Protein AF-A0A944BSY1-F1 (afdb_monomer_lite)

pLDDT: mean 86.08, std 9.15, range [47.28, 94.69]

Foldseek 3Di:
DDDPPDLVVVVFKDKADPPDQVVLVVVLVVQVVCCVPVVRFWQEWECEPNSNIIMTGDDPVDRNVHYYYHD

Structure (mmCIF, N/CA/C/O backbone):
data_AF-A0A944BSY1-F1
#
_entry.id   AF-A0A944BSY1-F1
#
loop_
_atom_site.group_PDB
_atom_site.id
_atom_site.type_symbol
_atom_site.label_atom_id
_atom_site.label_alt_id
_atom_site.label_comp_id
_atom_site.label_asym_id
_atom_site.label_entity_id
_atom_site.label_seq_id
_atom_site.pdbx_PDB_ins_code
_atom_site.Cartn_x
_atom_site.Cartn_y
_atom_site.Cartn_z
_atom_site.occupancy
_atom_site.B_iso_or_equiv
_atom_site.auth_seq_id
_atom_site.auth_comp_id
_atom_site.auth_asym_id
_atom_site.auth_atom_id
_atom_site.pdbx_PDB_model_num
ATOM 1 N N . GLY A 1 1 ? 6.569 -13.839 -0.831 1.00 47.28 1 GLY A N 1
ATOM 2 C CA . GLY A 1 1 ? 5.612 -14.460 0.114 1.00 47.28 1 GLY A CA 1
ATOM 3 C C . GLY A 1 1 ? 6.188 -15.736 0.713 1.00 47.28 1 GLY A C 1
ATOM 4 O O . GLY A 1 1 ? 6.777 -16.510 -0.023 1.00 47.28 1 GLY A O 1
ATOM 5 N N . GLY A 1 2 ? 6.088 -15.944 2.030 1.00 55.88 2 GLY A N 1
ATOM 6 C CA 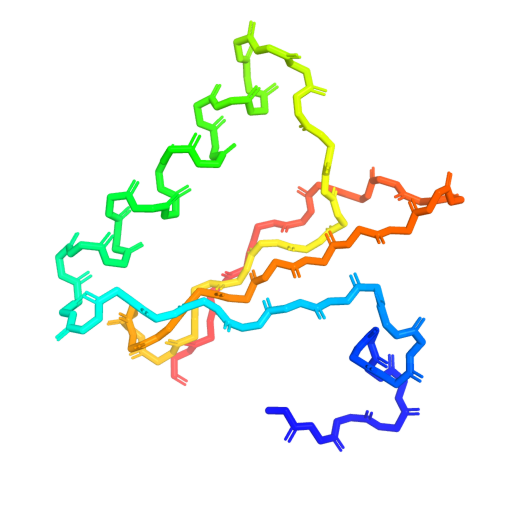. GLY A 1 2 ? 6.663 -17.133 2.695 1.00 55.88 2 GLY A CA 1
ATOM 7 C C . GLY A 1 2 ? 7.092 -16.946 4.156 1.00 55.88 2 GLY A C 1
ATOM 8 O O . GLY A 1 2 ? 7.653 -17.859 4.752 1.00 55.88 2 GLY A O 1
ATOM 9 N N . ALA A 1 3 ? 6.848 -15.777 4.756 1.00 70.06 3 ALA A N 1
ATOM 10 C CA . ALA A 1 3 ? 7.102 -15.575 6.178 1.00 70.06 3 ALA A CA 1
ATOM 11 C C . ALA A 1 3 ? 6.053 -16.316 7.026 1.00 70.06 3 ALA A C 1
ATOM 13 O O . ALA A 1 3 ? 4.853 -16.195 6.782 1.00 70.06 3 ALA A O 1
ATOM 14 N N . THR A 1 4 ? 6.494 -17.006 8.079 1.00 63.38 4 THR A N 1
ATOM 15 C CA . THR A 1 4 ? 5.643 -17.720 9.056 1.00 63.38 4 THR A CA 1
ATOM 16 C C . THR A 1 4 ? 4.635 -16.825 9.786 1.00 63.38 4 THR A C 1
ATOM 18 O O . THR A 1 4 ? 3.684 -17.326 10.374 1.00 63.38 4 THR A O 1
ATOM 21 N N . ARG A 1 5 ? 4.816 -15.500 9.736 1.00 67.25 5 ARG A N 1
ATOM 22 C CA . ARG A 1 5 ? 3.887 -14.484 10.266 1.00 67.25 5 ARG A CA 1
ATOM 23 C C . ARG A 1 5 ? 3.270 -13.607 9.167 1.00 67.25 5 ARG A C 1
ATOM 25 O O . ARG A 1 5 ? 2.932 -12.455 9.420 1.00 67.25 5 ARG A O 1
ATOM 32 N N . SER A 1 6 ? 3.185 -14.104 7.934 1.00 77.25 6 SER A N 1
ATOM 33 C CA . SER A 1 6 ? 2.607 -13.344 6.823 1.00 77.25 6 SER A CA 1
ATOM 34 C C . SER A 1 6 ? 1.100 -13.147 7.004 1.00 77.25 6 SER A C 1
ATOM 36 O O . SER A 1 6 ? 0.377 -14.106 7.268 1.00 77.25 6 SER A O 1
ATOM 38 N N . GLN A 1 7 ? 0.625 -11.920 6.774 1.00 80.56 7 GLN A N 1
ATOM 39 C CA . GLN A 1 7 ? -0.805 -11.575 6.760 1.00 80.56 7 GLN A CA 1
ATOM 40 C C . GLN A 1 7 ? -1.583 -12.274 5.625 1.00 80.56 7 GLN A C 1
ATOM 42 O O . GLN A 1 7 ? -2.806 -12.357 5.669 1.00 80.56 7 GLN A O 1
ATOM 47 N N . HIS A 1 8 ? -0.892 -12.869 4.644 1.00 83.19 8 HIS A N 1
ATOM 48 C CA . HIS A 1 8 ? -1.517 -13.755 3.654 1.00 83.19 8 HIS A CA 1
ATOM 49 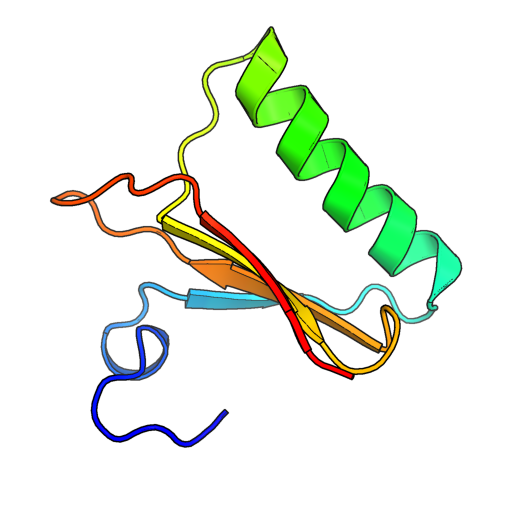C C . HIS A 1 8 ? -2.148 -15.001 4.294 1.00 83.19 8 HIS A C 1
ATOM 51 O O . HIS A 1 8 ? -3.178 -15.474 3.826 1.00 83.19 8 HIS A O 1
ATOM 57 N N . LEU A 1 9 ? -1.577 -15.513 5.392 1.00 84.69 9 LEU A N 1
ATOM 58 C CA . LEU A 1 9 ? -2.084 -16.711 6.078 1.00 84.69 9 LEU A CA 1
ATOM 59 C C . LEU A 1 9 ? -3.412 -16.464 6.804 1.00 84.69 9 LEU A C 1
ATOM 61 O O . LEU A 1 9 ? -4.168 -17.402 7.040 1.00 84.69 9 LEU A O 1
ATOM 65 N N . THR A 1 10 ? -3.693 -15.211 7.161 1.00 86.94 10 THR A N 1
ATOM 66 C CA . THR A 1 10 ? -4.928 -14.789 7.834 1.00 86.94 10 THR A CA 1
ATOM 67 C C . THR A 1 10 ? -5.956 -14.202 6.864 1.00 86.94 10 THR A C 1
ATOM 69 O O . THR A 1 10 ? -7.020 -13.772 7.301 1.00 86.94 10 THR A O 1
ATOM 72 N N . GLY A 1 11 ? -5.664 -14.185 5.556 1.00 85.50 11 GLY A N 1
ATOM 73 C CA . GLY A 1 11 ? -6.514 -13.541 4.547 1.00 85.50 11 GLY A CA 1
ATOM 74 C C . GLY A 1 11 ? -6.530 -12.011 4.646 1.00 85.50 11 GLY A C 1
ATOM 75 O O . GLY A 1 11 ? -7.433 -11.367 4.121 1.00 85.50 11 GLY A O 1
ATOM 76 N N . GLU A 1 12 ? -5.548 -11.427 5.333 1.00 90.81 12 GLU A N 1
ATOM 77 C CA . GLU A 1 12 ? -5.422 -9.986 5.570 1.00 90.81 12 GLU A CA 1
ATOM 78 C C . GLU A 1 12 ? -4.489 -9.300 4.563 1.00 90.81 12 GLU A C 1
ATOM 80 O O . GLU A 1 12 ? -4.251 -8.100 4.666 1.00 90.81 12 GLU A O 1
ATOM 85 N N . ALA A 1 13 ? -3.928 -10.030 3.600 1.00 92.00 13 ALA A N 1
ATOM 86 C CA . ALA A 1 13 ? -3.068 -9.467 2.569 1.00 92.00 13 ALA A CA 1
ATOM 87 C C . ALA A 1 13 ? -3.407 -9.996 1.179 1.00 92.00 13 ALA A C 1
ATOM 89 O O . ALA A 1 13 ? -3.955 -11.087 1.025 1.00 92.00 13 ALA A O 1
ATOM 90 N N . ALA A 1 14 ? -3.062 -9.198 0.175 1.00 90.50 14 ALA A N 1
ATOM 91 C CA . ALA A 1 14 ? -3.192 -9.533 -1.229 1.00 90.50 14 ALA A CA 1
ATOM 92 C C . ALA A 1 14 ? -1.992 -8.988 -2.009 1.00 90.50 14 ALA A C 1
ATOM 94 O O . ALA A 1 14 ? -1.548 -7.859 -1.787 1.00 90.50 14 ALA A O 1
ATOM 95 N N . ASP A 1 15 ? -1.505 -9.786 -2.957 1.00 90.25 15 ASP A N 1
ATOM 96 C CA . ASP A 1 15 ? -0.497 -9.365 -3.925 1.00 90.25 15 ASP A CA 1
ATOM 97 C C . ASP A 1 15 ? -1.220 -9.031 -5.232 1.00 90.25 15 ASP A C 1
ATOM 99 O O . ASP A 1 15 ? -1.908 -9.870 -5.816 1.00 90.25 15 ASP A O 1
ATOM 103 N N . LEU A 1 16 ? -1.107 -7.782 -5.673 1.00 88.69 16 LEU A N 1
ATOM 104 C CA . LEU A 1 16 ? -1.797 -7.260 -6.845 1.00 88.69 16 LEU A CA 1
ATOM 105 C C . LEU A 1 16 ? -0.812 -7.094 -8.003 1.00 88.69 16 LEU A C 1
ATOM 107 O O . LEU A 1 16 ? 0.228 -6.446 -7.870 1.00 88.69 16 LEU A O 1
ATOM 111 N N . ALA A 1 17 ? -1.172 -7.634 -9.166 1.00 90.50 17 ALA A N 1
ATOM 112 C CA . ALA A 1 17 ? -0.434 -7.454 -10.409 1.00 90.50 17 ALA A CA 1
ATOM 113 C C . ALA A 1 17 ? -1.394 -7.065 -11.537 1.00 90.50 17 ALA A C 1
ATOM 115 O O . ALA A 1 17 ? -2.375 -7.746 -11.815 1.00 90.50 17 ALA A O 1
ATOM 116 N N . THR A 1 18 ? -1.087 -5.959 -12.203 1.00 88.88 18 THR A N 1
ATOM 117 C CA . THR A 1 18 ? -1.882 -5.376 -13.298 1.00 88.88 18 THR A CA 1
ATOM 118 C C . THR A 1 18 ? -1.371 -5.785 -14.686 1.00 88.88 18 THR A C 1
ATOM 120 O O . THR A 1 18 ? -1.815 -5.256 -15.700 1.00 88.88 18 THR A O 1
ATOM 123 N N . GLY A 1 19 ? -0.395 -6.697 -14.744 1.00 87.31 19 GLY A N 1
ATOM 124 C CA 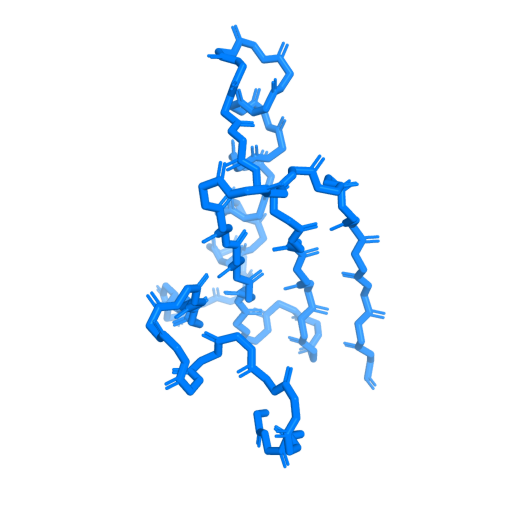. GLY A 1 19 ? 0.227 -7.169 -15.985 1.00 87.31 19 GLY A CA 1
ATOM 125 C C . GLY A 1 19 ? 1.367 -6.293 -16.521 1.00 87.31 19 GLY A C 1
ATOM 126 O O . GLY A 1 19 ? 2.036 -6.696 -17.467 1.00 87.31 19 GLY A O 1
ATOM 127 N N . SER A 1 20 ? 1.643 -5.124 -15.927 1.00 91.81 20 SER A N 1
ATOM 128 C CA . SER A 1 20 ? 2.810 -4.295 -16.278 1.00 91.81 20 SER A CA 1
ATOM 129 C C . SER A 1 20 ? 3.341 -3.490 -15.088 1.00 91.81 20 SER A C 1
ATOM 131 O O . SER A 1 20 ? 2.585 -3.107 -14.194 1.00 91.81 20 SER A O 1
ATOM 133 N N . ARG A 1 21 ? 4.648 -3.185 -15.094 1.00 90.94 21 ARG A N 1
ATOM 134 C CA . ARG A 1 21 ? 5.309 -2.422 -14.017 1.00 90.94 21 ARG A CA 1
ATOM 135 C C . ARG A 1 21 ? 4.775 -0.998 -13.888 1.00 90.94 21 ARG A C 1
ATOM 137 O O . ARG A 1 21 ? 4.532 -0.535 -12.779 1.00 90.94 21 ARG A O 1
ATOM 144 N N . ASP A 1 22 ? 4.537 -0.317 -15.008 1.00 92.94 22 ASP A N 1
ATOM 145 C CA . ASP A 1 22 ? 3.985 1.042 -14.995 1.00 92.94 22 ASP A CA 1
ATOM 146 C C . ASP A 1 22 ? 2.580 1.086 -14.394 1.00 92.94 22 ASP A C 1
ATOM 148 O O . ASP A 1 22 ? 2.256 1.986 -13.616 1.00 92.94 22 ASP A O 1
ATOM 152 N N . SER A 1 23 ? 1.751 0.090 -14.706 1.00 91.62 23 SER A N 1
ATOM 153 C CA . SER A 1 23 ? 0.404 -0.009 -14.146 1.00 91.62 23 SER A CA 1
ATOM 154 C C . SER A 1 23 ? 0.437 -0.390 -12.662 1.00 91.62 23 SER A C 1
ATOM 156 O O . SER A 1 23 ? -0.315 0.179 -11.875 1.00 91.62 23 SER A O 1
ATOM 158 N N . ASN A 1 24 ? 1.381 -1.235 -12.237 1.00 93.06 24 ASN A N 1
ATOM 159 C CA . ASN A 1 24 ? 1.619 -1.525 -10.820 1.00 93.06 24 ASN A CA 1
ATOM 160 C C . ASN A 1 24 ? 2.084 -0.279 -10.051 1.00 93.06 24 ASN A C 1
ATOM 162 O O . ASN A 1 24 ? 1.612 -0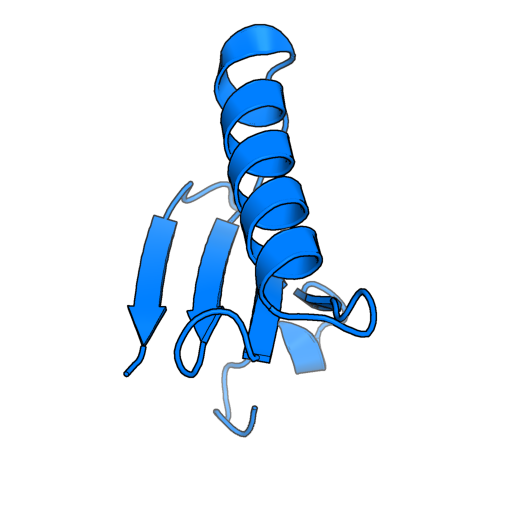.021 -8.947 1.00 93.06 24 ASN A O 1
ATOM 166 N N . LYS A 1 25 ? 2.943 0.553 -10.649 1.00 92.88 25 LYS A N 1
ATOM 167 C CA . LYS A 1 25 ? 3.344 1.841 -10.068 1.00 92.88 25 LYS A CA 1
ATOM 168 C C . LYS A 1 25 ? 2.162 2.801 -9.929 1.00 92.88 25 LYS A C 1
ATOM 170 O O . LYS A 1 25 ? 2.024 3.462 -8.902 1.00 92.88 25 LYS A O 1
ATOM 175 N N . ARG A 1 26 ? 1.282 2.865 -10.934 1.00 94.50 26 ARG A N 1
ATOM 176 C CA . ARG A 1 26 ? 0.035 3.648 -10.853 1.00 94.50 26 ARG A CA 1
ATOM 177 C C . ARG A 1 26 ? -0.882 3.132 -9.747 1.00 94.50 26 ARG A C 1
ATOM 179 O O . ARG A 1 26 ? -1.412 3.946 -9.000 1.00 94.50 26 ARG A O 1
ATOM 186 N N . LEU A 1 27 ? -1.025 1.814 -9.612 1.00 93.19 27 LEU A N 1
ATOM 187 C CA . LEU A 1 27 ? -1.800 1.188 -8.541 1.00 93.19 27 LEU A CA 1
ATOM 188 C C . LEU A 1 27 ? -1.242 1.547 -7.158 1.00 93.19 27 LEU A C 1
ATOM 190 O O . LEU A 1 27 ? -1.998 1.983 -6.297 1.00 93.19 27 LEU A O 1
ATOM 194 N N . TYR A 1 28 ? 0.075 1.433 -6.963 1.00 93.50 28 TYR A N 1
ATOM 195 C CA . TYR A 1 28 ? 0.737 1.825 -5.716 1.00 93.50 28 TYR A CA 1
ATOM 196 C C . TYR A 1 28 ? 0.434 3.291 -5.368 1.00 93.50 28 TYR A C 1
ATOM 198 O O . TYR A 1 28 ? -0.046 3.598 -4.277 1.00 93.50 28 TYR A O 1
ATOM 206 N N . ASN A 1 29 ? 0.632 4.197 -6.330 1.00 93.69 29 ASN A N 1
ATOM 207 C CA . ASN A 1 29 ? 0.366 5.624 -6.145 1.00 93.69 29 ASN A CA 1
ATOM 208 C C . ASN A 1 29 ? -1.114 5.920 -5.867 1.00 93.69 29 ASN A C 1
ATOM 210 O O . ASN A 1 29 ? -1.415 6.810 -5.073 1.00 93.69 29 ASN A O 1
ATOM 214 N N . LEU A 1 30 ? -2.036 5.173 -6.482 1.00 94.69 30 LEU A N 1
ATOM 215 C CA . LEU A 1 30 ? -3.468 5.296 -6.223 1.00 94.69 30 LEU A CA 1
ATOM 216 C C . LEU A 1 30 ? -3.795 4.952 -4.766 1.00 94.69 30 LEU A C 1
ATOM 218 O O . LEU A 1 30 ? -4.542 5.689 -4.131 1.00 94.69 30 LEU A O 1
ATOM 222 N N . VAL A 1 31 ? -3.212 3.887 -4.209 1.00 92.31 31 VAL A N 1
ATOM 223 C CA . VAL A 1 31 ? -3.429 3.525 -2.797 1.00 92.31 31 VAL A CA 1
ATOM 224 C C . VAL A 1 31 ? -2.924 4.628 -1.859 1.00 92.31 31 VAL A C 1
ATOM 226 O O . VAL A 1 31 ? -3.623 4.993 -0.913 1.00 92.31 31 VAL A O 1
ATOM 229 N N . ILE A 1 32 ? -1.765 5.226 -2.153 1.00 92.44 32 ILE A N 1
ATOM 230 C CA . ILE A 1 32 ? -1.245 6.383 -1.404 1.00 92.44 32 ILE A CA 1
ATOM 231 C C . ILE A 1 32 ? -2.184 7.589 -1.508 1.00 92.44 32 ILE A C 1
ATOM 233 O O . ILE A 1 32 ? -2.486 8.235 -0.503 1.00 92.44 32 ILE A O 1
ATOM 237 N N . GLN A 1 33 ? -2.683 7.886 -2.708 1.00 94.62 33 GLN A N 1
ATOM 238 C CA . GLN A 1 33 ? -3.638 8.970 -2.906 1.00 94.62 33 GLN A CA 1
ATOM 239 C C . GLN A 1 33 ? -4.915 8.726 -2.094 1.00 94.62 33 GLN A C 1
ATOM 241 O O . GLN A 1 33 ? -5.325 9.604 -1.342 1.00 94.62 33 GLN A O 1
ATOM 246 N N . LEU A 1 34 ? -5.502 7.529 -2.175 1.00 93.25 34 LEU A N 1
ATOM 247 C CA . LEU A 1 34 ? -6.707 7.156 -1.431 1.00 93.25 34 LEU A CA 1
ATOM 248 C C . LEU A 1 34 ? -6.501 7.241 0.086 1.00 93.25 34 LEU A C 1
ATOM 250 O O . LEU A 1 34 ? -7.396 7.708 0.795 1.00 93.25 34 LEU A O 1
ATOM 254 N N . LYS A 1 35 ? -5.322 6.855 0.593 1.00 92.12 35 LYS A N 1
ATOM 255 C CA . LYS A 1 35 ? -4.950 7.048 2.005 1.00 92.12 35 LYS A CA 1
ATOM 256 C C . LYS A 1 35 ? -5.039 8.524 2.385 1.00 92.12 35 LYS A C 1
ATOM 258 O O . LYS A 1 35 ? -5.688 8.861 3.372 1.00 92.12 35 LYS A O 1
ATOM 263 N N . ASN A 1 36 ? -4.445 9.398 1.576 1.00 90.88 36 ASN A N 1
ATOM 264 C CA . ASN A 1 36 ? -4.338 10.824 1.879 1.00 90.88 36 ASN A CA 1
ATOM 265 C C . ASN A 1 36 ? -5.645 11.602 1.660 1.00 90.88 36 ASN A C 1
ATOM 267 O O . ASN A 1 36 ? -5.895 12.572 2.368 1.00 90.88 36 ASN A O 1
ATOM 271 N N . THR A 1 37 ? -6.478 11.203 0.692 1.00 93.62 37 THR A N 1
ATOM 272 C CA . THR A 1 37 ? -7.681 11.966 0.310 1.00 93.62 37 THR A CA 1
ATOM 273 C C . THR A 1 37 ? -8.986 11.372 0.826 1.00 93.62 37 THR A C 1
ATOM 275 O O . THR A 1 37 ? -9.958 12.102 0.984 1.00 93.62 37 THR A O 1
ATOM 278 N N . GLN A 1 38 ? -9.044 10.055 1.041 1.00 92.00 38 GLN A N 1
ATOM 279 C CA . GLN A 1 38 ? -10.278 9.336 1.394 1.00 92.00 38 GLN A CA 1
ATOM 280 C C . GLN A 1 38 ? -10.160 8.534 2.698 1.00 92.00 38 GLN A C 1
ATOM 282 O O . GLN A 1 38 ? -11.098 7.837 3.078 1.00 92.00 38 GLN A O 1
ATOM 287 N N . GLY A 1 39 ? -9.023 8.619 3.397 1.00 86.56 39 GLY A N 1
ATOM 288 C CA . GLY A 1 39 ? -8.805 7.891 4.647 1.00 86.56 39 GLY A CA 1
ATOM 289 C C . GLY A 1 39 ? -8.710 6.377 4.458 1.00 86.56 39 GLY A C 1
ATOM 290 O O . GLY A 1 39 ? -9.014 5.629 5.390 1.00 86.56 39 GLY A O 1
ATOM 291 N N . PHE A 1 40 ? -8.312 5.916 3.266 1.00 89.69 40 PHE A N 1
ATOM 292 C CA . PHE A 1 40 ? -8.095 4.496 2.998 1.00 89.69 40 PHE A CA 1
ATOM 293 C C . PHE A 1 40 ? -7.033 3.930 3.949 1.00 89.69 40 PHE A C 1
ATOM 295 O O . PHE A 1 40 ? -5.942 4.487 4.087 1.00 89.69 40 PHE A O 1
ATOM 302 N N . LYS A 1 41 ? -7.364 2.825 4.624 1.00 90.31 41 LYS A N 1
ATOM 303 C CA . LYS A 1 41 ? -6.523 2.223 5.662 1.00 90.31 41 LYS A CA 1
ATOM 304 C C . LYS A 1 41 ? -5.825 0.979 5.145 1.00 90.31 41 LYS A C 1
ATOM 306 O O . LYS A 1 41 ? -6.459 0.114 4.554 1.00 90.31 41 LYS A O 1
ATOM 311 N N . PHE A 1 42 ? -4.535 0.883 5.435 1.00 91.81 42 PHE A N 1
ATOM 312 C CA . PHE A 1 42 ? -3.733 -0.308 5.200 1.00 91.81 42 PHE A CA 1
ATOM 313 C C . PHE A 1 42 ? -2.689 -0.458 6.307 1.00 91.81 42 PHE A C 1
ATOM 315 O O . PHE A 1 42 ? -2.324 0.504 6.989 1.00 91.81 42 PHE A O 1
ATOM 322 N N . ASP A 1 43 ? -2.207 -1.679 6.478 1.00 91.06 43 ASP A N 1
ATOM 323 C CA . ASP A 1 43 ? -1.102 -2.005 7.363 1.00 91.06 43 ASP A CA 1
ATOM 324 C C . ASP A 1 43 ? 0.232 -1.850 6.658 1.00 91.06 43 ASP A C 1
ATOM 326 O O . ASP A 1 43 ? 1.090 -1.103 7.128 1.00 91.06 43 ASP A O 1
ATOM 330 N N . GLN A 1 44 ? 0.395 -2.551 5.539 1.00 91.19 44 GLN A N 1
ATOM 331 C CA . GLN A 1 44 ? 1.603 -2.521 4.732 1.00 91.19 44 GLN A CA 1
ATOM 332 C C . GLN A 1 44 ? 1.227 -2.320 3.271 1.00 91.19 44 GLN A C 1
ATOM 334 O O . GLN A 1 44 ? 0.326 -2.977 2.754 1.00 91.19 44 GLN A O 1
ATOM 339 N N . LEU A 1 45 ? 1.932 -1.408 2.617 1.00 92.38 45 LEU A N 1
ATOM 340 C CA . LEU A 1 45 ? 1.949 -1.252 1.175 1.00 92.38 45 LEU A CA 1
ATOM 341 C C . LEU A 1 45 ? 3.402 -1.424 0.736 1.00 92.38 45 LEU A C 1
ATOM 343 O O . LEU A 1 45 ? 4.259 -0.611 1.088 1.00 92.38 45 LEU A O 1
ATOM 347 N N . ILE A 1 46 ? 3.690 -2.511 0.025 1.00 90.50 46 ILE A N 1
ATOM 348 C CA . ILE A 1 46 ? 5.055 -2.875 -0.355 1.00 90.50 46 ILE A CA 1
ATOM 349 C C . ILE A 1 46 ? 5.169 -2.891 -1.870 1.00 90.50 46 ILE A C 1
ATOM 351 O O . ILE A 1 46 ? 4.415 -3.563 -2.575 1.00 90.50 46 ILE A O 1
ATOM 355 N N . ASN A 1 47 ? 6.154 -2.153 -2.360 1.00 86.69 47 ASN A N 1
ATOM 356 C CA . ASN A 1 47 ? 6.659 -2.305 -3.709 1.00 86.69 47 ASN A CA 1
ATOM 357 C C . ASN A 1 47 ? 7.710 -3.425 -3.713 1.00 86.69 47 ASN A C 1
ATOM 359 O O . ASN A 1 47 ? 8.833 -3.204 -3.258 1.00 86.69 47 ASN A O 1
ATOM 363 N N . GLU A 1 48 ? 7.351 -4.613 -4.199 1.00 76.25 48 GLU A N 1
ATOM 364 C CA . GLU A 1 48 ? 8.276 -5.746 -4.290 1.00 76.25 48 GLU A CA 1
ATOM 365 C C . GLU A 1 48 ? 8.859 -5.868 -5.713 1.00 76.25 48 GLU A C 1
ATOM 367 O O . GLU A 1 48 ? 8.142 -5.833 -6.722 1.00 76.25 48 GLU A O 1
ATOM 372 N N . TYR A 1 49 ? 10.185 -6.023 -5.790 1.00 78.56 49 TYR A N 1
ATOM 373 C CA . TYR A 1 49 ? 10.944 -6.296 -7.015 1.00 78.56 49 TYR A CA 1
ATOM 374 C C . TYR A 1 49 ? 10.697 -5.271 -8.136 1.00 78.56 49 TYR A C 1
ATOM 376 O O . TYR A 1 49 ? 10.401 -5.633 -9.280 1.00 78.56 49 TYR A O 1
ATOM 384 N N . ASN A 1 50 ? 10.807 -3.976 -7.816 1.00 83.00 50 ASN A N 1
ATOM 385 C CA . ASN A 1 50 ? 10.654 -2.859 -8.760 1.00 83.00 50 ASN A CA 1
ATOM 386 C C . ASN A 1 50 ? 9.309 -2.869 -9.520 1.00 83.00 50 ASN A C 1
ATOM 388 O O . ASN A 1 50 ? 9.260 -2.883 -10.753 1.00 83.00 50 ASN A O 1
ATOM 392 N N . TYR A 1 51 ? 8.212 -2.860 -8.765 1.00 83.50 51 TYR A N 1
ATOM 393 C CA . TYR A 1 51 ? 6.828 -2.875 -9.240 1.00 83.50 51 TYR A CA 1
ATOM 394 C C . TYR A 1 51 ? 6.478 -4.119 -10.060 1.00 83.50 51 TYR A C 1
ATOM 396 O O . TYR A 1 51 ? 5.610 -4.060 -10.934 1.00 83.50 51 TYR A O 1
ATOM 404 N N . SER A 1 52 ? 7.127 -5.257 -9.802 1.00 85.25 52 SER A N 1
ATOM 405 C CA . SER A 1 52 ? 6.718 -6.528 -10.418 1.00 85.25 52 SER A CA 1
ATOM 406 C C . SER A 1 52 ? 5.329 -6.948 -9.924 1.00 85.25 52 SER A C 1
ATOM 408 O O . SER A 1 52 ? 4.507 -7.407 -10.717 1.00 85.25 52 SER A O 1
ATOM 410 N N . TRP A 1 53 ? 5.027 -6.658 -8.659 1.00 85.81 53 TRP A N 1
ATOM 411 C CA . TRP A 1 53 ? 3.686 -6.656 -8.075 1.00 85.81 53 TRP A CA 1
ATOM 412 C C . TRP A 1 53 ? 3.637 -5.674 -6.893 1.00 85.81 53 TRP A C 1
ATOM 414 O O . TRP A 1 53 ? 4.666 -5.159 -6.450 1.00 85.81 53 TRP A O 1
ATOM 424 N N . VAL A 1 54 ? 2.437 -5.395 -6.390 1.00 90.94 54 VAL A N 1
ATOM 425 C CA . VAL A 1 54 ? 2.206 -4.537 -5.222 1.00 90.94 54 VAL A CA 1
ATOM 426 C C . VAL A 1 54 ? 1.565 -5.371 -4.126 1.00 90.94 54 VAL A C 1
ATOM 428 O O . VAL A 1 54 ? 0.465 -5.885 -4.310 1.00 90.94 54 VAL A O 1
ATOM 431 N N . HIS A 1 55 ? 2.236 -5.485 -2.986 1.00 92.94 55 HIS A N 1
ATOM 432 C CA . HIS A 1 55 ? 1.661 -6.104 -1.797 1.00 92.94 55 HIS A CA 1
ATOM 433 C C . HIS A 1 55 ? 0.850 -5.068 -1.027 1.00 92.94 55 HIS A C 1
ATOM 435 O O . HIS A 1 55 ? 1.355 -3.981 -0.735 1.00 92.94 55 HIS A O 1
ATOM 441 N N . VAL A 1 56 ? -0.376 -5.413 -0.649 1.00 92.00 56 VAL A N 1
ATOM 442 C CA . VAL A 1 56 ? -1.193 -4.617 0.266 1.00 92.00 56 VAL A CA 1
ATOM 443 C C . VAL A 1 56 ? -1.754 -5.509 1.364 1.00 92.00 56 VAL A C 1
ATOM 445 O O . VAL A 1 56 ? -2.258 -6.598 1.092 1.00 92.00 56 VAL A O 1
ATOM 448 N N . SER A 1 57 ? -1.688 -5.045 2.608 1.00 91.75 57 SER A N 1
ATOM 449 C CA . SER A 1 57 ? -2.289 -5.732 3.747 1.00 91.75 57 SER A CA 1
ATOM 450 C C . SER A 1 57 ? -3.154 -4.809 4.594 1.00 91.75 57 SER A C 1
ATOM 452 O O . SER A 1 57 ? -2.961 -3.592 4.621 1.00 91.75 57 SER A O 1
ATOM 454 N N . TYR A 1 58 ? -4.131 -5.388 5.283 1.00 91.31 58 TYR A N 1
ATOM 455 C CA . TYR A 1 58 ? -5.033 -4.698 6.191 1.00 91.31 58 TYR A CA 1
ATOM 456 C C . TYR A 1 58 ? -5.601 -5.664 7.235 1.00 91.31 58 TYR A C 1
ATOM 458 O O . TYR A 1 58 ? -6.241 -6.658 6.892 1.00 91.31 58 TYR A O 1
ATOM 466 N N . SER A 1 59 ? -5.449 -5.322 8.513 1.00 87.62 59 SER A N 1
ATOM 467 C CA . SER A 1 59 ? -6.158 -5.953 9.622 1.00 87.62 59 SER A CA 1
ATOM 468 C C . SER A 1 59 ? -7.182 -4.989 10.222 1.00 87.62 59 SER A C 1
ATOM 470 O O . SER A 1 59 ? -6.942 -3.796 10.369 1.00 87.62 59 SER A O 1
ATOM 472 N N . LYS A 1 60 ? -8.335 -5.490 10.676 1.00 81.56 60 LYS A N 1
ATOM 473 C CA . LYS A 1 60 ? -9.307 -4.642 11.400 1.00 81.56 60 LYS A CA 1
ATOM 474 C C . LYS A 1 60 ? -8.747 -4.074 12.705 1.00 81.56 60 LYS A C 1
ATOM 476 O O . LYS A 1 60 ? -9.218 -3.041 13.173 1.00 81.56 60 LYS A O 1
ATOM 481 N N . ASN A 1 61 ? -7.759 -4.751 13.283 1.00 80.62 61 ASN A N 1
ATOM 482 C CA . ASN A 1 61 ? -7.190 -4.398 14.578 1.00 80.62 61 ASN A CA 1
ATOM 483 C C . ASN A 1 61 ? -5.963 -3.487 14.458 1.00 80.62 61 ASN A C 1
ATOM 485 O O . ASN A 1 61 ? -5.464 -3.016 15.478 1.00 80.62 61 ASN A O 1
ATOM 489 N N . GLN A 1 62 ? -5.441 -3.271 13.245 1.00 74.25 62 GLN A N 1
ATOM 490 C CA . GLN A 1 62 ? -4.185 -2.559 13.019 1.00 74.25 62 GLN A CA 1
ATOM 491 C C . GLN A 1 62 ? -4.250 -1.764 11.707 1.00 74.25 62 GLN A C 1
ATOM 493 O O . GLN A 1 62 ? -4.746 -2.234 10.693 1.00 74.25 62 GLN A O 1
ATOM 498 N N . ALA A 1 63 ? -3.780 -0.519 11.739 1.00 74.75 63 ALA A N 1
ATOM 499 C CA . ALA A 1 63 ? -3.564 0.284 10.539 1.00 74.75 63 ALA A CA 1
ATOM 500 C C . ALA A 1 63 ? -2.214 0.979 10.686 1.00 74.75 63 ALA A C 1
ATOM 502 O O . ALA A 1 63 ? -2.122 2.119 11.140 1.00 74.75 63 ALA A O 1
ATOM 503 N N . ARG A 1 64 ? -1.149 0.227 10.402 1.00 83.94 64 ARG A N 1
ATOM 504 C CA . ARG A 1 64 ? 0.236 0.680 10.602 1.00 83.94 64 ARG A CA 1
ATOM 505 C C . ARG A 1 64 ? 0.715 1.677 9.543 1.00 83.94 64 ARG A C 1
ATOM 507 O O . ARG A 1 64 ? 1.688 2.380 9.801 1.00 83.94 64 ARG A O 1
ATOM 514 N N . PHE A 1 65 ? 0.053 1.747 8.384 1.00 86.81 65 PHE A N 1
ATOM 515 C CA . PHE A 1 65 ? 0.396 2.631 7.263 1.00 86.81 65 PHE A CA 1
ATOM 516 C C . PHE A 1 65 ? 1.870 2.567 6.831 1.00 86.81 65 PHE A C 1
ATO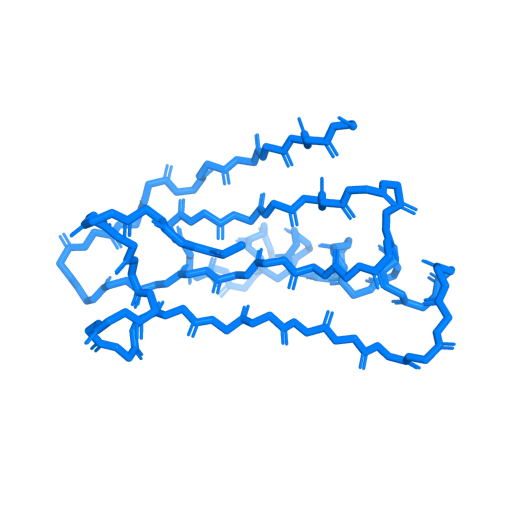M 518 O O . PHE A 1 65 ? 2.458 3.587 6.467 1.00 86.81 65 PHE A O 1
ATOM 525 N N . GLN A 1 66 ? 2.477 1.380 6.883 1.00 89.31 66 GLN A N 1
ATOM 526 C CA . GLN A 1 66 ? 3.873 1.183 6.509 1.00 89.31 66 GLN A CA 1
ATOM 527 C C . GLN A 1 66 ? 4.024 1.137 4.993 1.00 89.31 66 GLN A C 1
ATOM 529 O O . GLN A 1 66 ? 3.396 0.324 4.320 1.00 89.31 66 GLN A O 1
ATOM 534 N N . GLU A 1 67 ? 4.903 1.984 4.476 1.00 89.12 67 GLU A N 1
ATOM 535 C CA . GLU A 1 67 ? 5.283 2.030 3.068 1.00 89.12 67 GLU A CA 1
ATOM 536 C C . GLU A 1 67 ? 6.697 1.460 2.951 1.00 89.12 67 GLU A C 1
ATOM 538 O O . GLU A 1 67 ? 7.630 1.976 3.568 1.00 89.12 67 GLU A O 1
ATOM 543 N N . LEU A 1 68 ? 6.854 0.355 2.223 1.00 86.44 68 LEU A N 1
ATOM 544 C CA . LEU A 1 68 ? 8.121 -0.371 2.125 1.00 86.44 68 LEU A CA 1
ATOM 545 C C . LEU A 1 68 ? 8.489 -0.612 0.661 1.00 86.44 68 LEU A C 1
ATOM 547 O O . LEU A 1 68 ? 7.636 -0.742 -0.215 1.00 86.44 68 LEU A O 1
ATOM 551 N N . THR A 1 69 ? 9.787 -0.697 0.389 1.00 82.69 69 THR A N 1
ATOM 552 C CA . THR A 1 69 ? 10.310 -1.127 -0.910 1.00 82.69 69 THR A CA 1
ATOM 553 C C . THR A 1 69 ? 11.271 -2.278 -0.677 1.00 82.69 69 THR A C 1
ATOM 555 O O . THR A 1 69 ? 12.196 -2.154 0.124 1.00 82.69 69 THR A O 1
ATOM 558 N N . ILE A 1 70 ? 11.037 -3.392 -1.364 1.00 80.75 70 ILE A N 1
ATOM 559 C CA . ILE A 1 70 ? 11.920 -4.558 -1.368 1.00 80.75 70 ILE A CA 1
ATOM 560 C C . ILE A 1 70 ? 12.491 -4.678 -2.782 1.00 80.75 70 ILE A C 1
ATOM 562 O O . ILE A 1 70 ? 11.735 -4.726 -3.756 1.00 80.75 70 ILE A O 1
ATOM 566 N N . GLY A 1 71 ? 13.822 -4.651 -2.878 1.00 67.12 71 GLY A N 1
ATOM 567 C CA . GLY A 1 71 ? 14.590 -4.743 -4.123 1.00 67.12 71 GLY A CA 1
ATOM 568 C C . GLY A 1 71 ? 15.086 -6.150 -4.390 1.00 67.12 71 GLY A C 1
ATOM 569 O O . GLY A 1 71 ? 15.512 -6.803 -3.411 1.00 67.12 71 GLY A O 1
#

Secondary structure (DSSP, 8-state):
---TT-GGGGT-EEEE-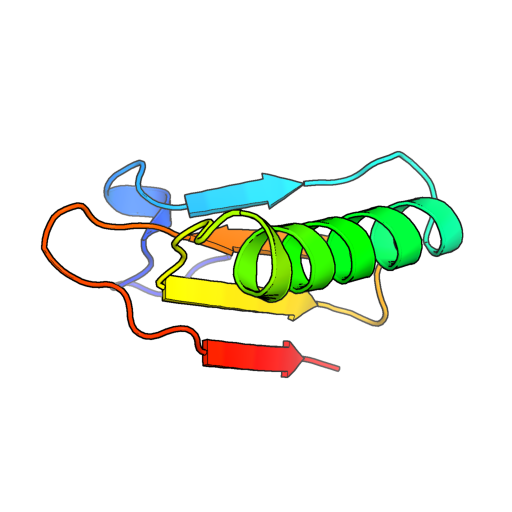-SSHHHHHHHHHHHHHHHHHH----SEEEEETTTTEEEEE-BTTB---EEEEE-

Radius of gyration: 11.78 Å; chains: 1; bounding box: 25×30×31 Å

Sequence (71 aa):
GGATRSQHLTGEAADLATGSRDSNKRLYNLVIQLKNTQGFKFDQLINEYNYSWVHVSYSKNQARFQELTIG